Protein AF-A0A931B8J8-F1 (afdb_monomer)

Nearest PDB structures (foldseek):
  2dvn-assembly1_A  TM=5.995E-01  e=2.476E+00  Pyrococcus horikoshii
  3q0g-assembly1_A  TM=4.268E-01  e=6.655E+00  Mycobacterium tuberculosis H37Rv
  4fjw-assembly1_D  TM=3.234E-01  e=5.833E+00  Mycobacterium tuberculosis
  3pzk-assembly1_A  TM=4.359E-01  e=9.253E+00  Mycobacterium tuberculosis
  4eml-assembly1_D  TM=3.316E-01  e=7.109E+00  Synechocystis sp. PCC 6803 substr. Kazusa

Structure (mmCIF, N/CA/C/O backbone):
data_AF-A0A931B8J8-F1
#
_entry.id   AF-A0A931B8J8-F1
#
loop_
_atom_site.group_PDB
_atom_site.id
_atom_site.type_symbol
_atom_site.label_atom_id
_atom_site.label_alt_id
_atom_site.label_comp_id
_atom_site.label_asym_id
_atom_site.label_entity_id
_atom_site.label_seq_id
_atom_site.pdbx_PDB_ins_code
_atom_site.Cartn_x
_atom_site.Cartn_y
_atom_site.Cartn_z
_atom_site.occupancy
_atom_site.B_iso_or_equiv
_atom_site.auth_seq_id
_atom_site.auth_comp_id
_atom_site.auth_asym_id
_atom_site.auth_atom_id
_atom_site.pdbx_PDB_model_num
ATOM 1 N N . MET A 1 1 ? 6.249 -5.940 15.982 1.00 58.81 1 MET A N 1
ATOM 2 C CA . MET A 1 1 ? 5.487 -7.074 15.417 1.00 58.81 1 MET A CA 1
ATOM 3 C C . MET A 1 1 ? 4.669 -6.409 14.350 1.00 58.81 1 MET A C 1
ATOM 5 O O . MET A 1 1 ? 3.908 -5.525 14.726 1.00 58.81 1 MET A O 1
ATOM 9 N N . ALA A 1 2 ? 4.891 -6.746 13.081 1.00 69.19 2 ALA A N 1
ATOM 10 C CA . ALA A 1 2 ? 4.274 -6.000 11.998 1.00 69.19 2 ALA A CA 1
ATOM 11 C C . ALA A 1 2 ? 2.756 -5.939 12.149 1.00 69.19 2 ALA A C 1
ATOM 13 O O . ALA A 1 2 ? 2.095 -6.934 12.451 1.00 69.19 2 ALA A O 1
ATOM 14 N N . HIS A 1 3 ? 2.229 -4.740 11.950 1.00 86.19 3 HIS A N 1
ATOM 15 C CA . HIS A 1 3 ? 0.808 -4.440 12.045 1.00 86.19 3 HIS A CA 1
ATOM 16 C C . HIS A 1 3 ? 0.151 -4.449 10.658 1.00 86.19 3 HIS A C 1
ATOM 18 O O . HIS A 1 3 ? -1.067 -4.584 10.537 1.00 86.19 3 HIS A O 1
ATOM 24 N N . ILE A 1 4 ? 0.969 -4.366 9.604 1.00 91.50 4 ILE A N 1
ATOM 25 C CA . ILE A 1 4 ? 0.555 -4.444 8.207 1.00 91.50 4 ILE A CA 1
ATOM 26 C C . ILE A 1 4 ? 1.326 -5.557 7.497 1.00 91.50 4 ILE A C 1
ATOM 28 O O . ILE A 1 4 ? 2.537 -5.679 7.641 1.00 91.50 4 ILE A O 1
ATOM 32 N N . LEU A 1 5 ? 0.635 -6.351 6.684 1.00 94.12 5 LEU A N 1
ATOM 33 C CA . LEU A 1 5 ? 1.266 -7.294 5.766 1.00 94.12 5 LEU A CA 1
ATOM 34 C C . LEU A 1 5 ? 1.063 -6.844 4.323 1.00 94.12 5 LEU A C 1
ATOM 36 O O . LEU A 1 5 ? -0.070 -6.592 3.916 1.00 94.12 5 LEU A O 1
ATOM 40 N N . ILE A 1 6 ? 2.137 -6.790 3.541 1.00 94.44 6 ILE A N 1
ATOM 41 C CA . ILE A 1 6 ? 2.082 -6.486 2.107 1.00 94.44 6 ILE A CA 1
ATOM 42 C C . ILE A 1 6 ? 2.088 -7.797 1.328 1.00 94.44 6 ILE A C 1
ATOM 44 O O . ILE A 1 6 ? 3.016 -8.591 1.483 1.00 94.44 6 ILE A O 1
ATOM 48 N N . GLU A 1 7 ? 1.082 -8.037 0.485 1.00 93.12 7 GLU A N 1
ATOM 49 C CA . GLU A 1 7 ? 1.107 -9.225 -0.373 1.00 93.12 7 GLU A CA 1
ATOM 50 C C . GLU A 1 7 ? 2.197 -9.129 -1.437 1.00 93.12 7 GLU A C 1
ATOM 52 O O . GLU A 1 7 ? 2.257 -8.183 -2.228 1.00 93.12 7 GLU A O 1
ATOM 57 N N . GLU A 1 8 ? 3.025 -10.164 -1.493 1.00 89.94 8 GLU A N 1
ATOM 58 C CA . GLU A 1 8 ? 3.995 -10.346 -2.554 1.00 89.94 8 GLU A CA 1
ATOM 59 C C . GLU A 1 8 ? 3.297 -10.599 -3.891 1.00 89.94 8 GLU A C 1
ATOM 61 O O . GLU A 1 8 ? 2.422 -11.456 -4.035 1.00 89.94 8 GLU A O 1
ATOM 66 N N . ASN A 1 9 ? 3.758 -9.889 -4.913 1.00 87.19 9 ASN A N 1
ATOM 67 C CA . ASN A 1 9 ? 3.433 -10.176 -6.297 1.00 87.19 9 ASN A CA 1
ATOM 68 C C . ASN A 1 9 ? 4.738 -10.206 -7.084 1.00 87.19 9 ASN A C 1
ATOM 70 O O . ASN A 1 9 ? 5.142 -9.188 -7.630 1.00 87.19 9 ASN A O 1
ATOM 74 N N . PHE A 1 10 ? 5.395 -11.364 -7.160 1.00 81.50 10 PHE A N 1
ATOM 75 C CA . PHE A 1 10 ? 6.723 -11.501 -7.782 1.00 81.50 10 PHE A CA 1
ATOM 76 C C . PHE A 1 10 ? 6.779 -11.094 -9.264 1.00 81.50 10 PHE A C 1
ATOM 78 O O . PHE A 1 10 ? 7.861 -10.902 -9.814 1.00 81.50 10 PHE A O 1
ATOM 85 N N . GLN A 1 11 ? 5.629 -10.953 -9.932 1.00 81.88 11 GLN A N 1
ATOM 86 C CA . GLN A 1 11 ? 5.576 -10.424 -11.295 1.00 81.88 11 GLN A CA 1
ATOM 87 C C . GLN A 1 11 ? 5.712 -8.895 -11.337 1.00 81.88 11 GLN A C 1
ATOM 89 O O . GLN A 1 11 ? 6.134 -8.357 -12.358 1.00 81.88 11 GLN A O 1
ATOM 94 N N . GLN A 1 12 ? 5.334 -8.198 -10.262 1.00 85.50 12 GLN A N 1
ATOM 95 C CA . GLN A 1 12 ? 5.235 -6.735 -10.205 1.00 85.50 12 GLN A CA 1
ATOM 96 C C . GLN A 1 12 ? 6.142 -6.107 -9.140 1.00 85.50 12 GLN A C 1
ATOM 98 O O . GLN A 1 12 ? 6.599 -4.989 -9.332 1.00 85.50 12 GLN A O 1
ATOM 103 N N . ILE A 1 13 ? 6.434 -6.812 -8.049 1.00 88.25 13 ILE A N 1
ATOM 104 C CA . ILE A 1 13 ? 7.184 -6.342 -6.881 1.00 88.25 13 ILE A CA 1
ATOM 105 C C . ILE A 1 13 ? 8.456 -7.184 -6.775 1.00 88.25 13 ILE A C 1
ATOM 107 O O . ILE A 1 13 ? 8.381 -8.408 -6.664 1.00 88.25 13 ILE A O 1
ATOM 111 N N . ASP A 1 14 ? 9.615 -6.537 -6.859 1.00 86.38 14 ASP A N 1
ATOM 112 C CA . ASP A 1 14 ? 10.903 -7.146 -6.522 1.00 86.38 14 ASP A CA 1
ATOM 113 C C . ASP A 1 14 ? 11.360 -6.718 -5.117 1.00 86.38 14 ASP A C 1
ATOM 115 O O . ASP A 1 14 ? 10.620 -6.056 -4.388 1.00 86.38 14 ASP A O 1
ATOM 119 N N . GLY A 1 15 ? 12.574 -7.113 -4.724 1.00 86.62 15 GLY A N 1
ATOM 120 C CA . GLY A 1 15 ? 13.117 -6.779 -3.407 1.00 86.62 15 GLY A CA 1
ATOM 121 C C . GLY A 1 15 ? 13.226 -5.272 -3.159 1.00 86.62 15 GLY A C 1
ATOM 122 O O . GLY A 1 15 ? 12.831 -4.811 -2.094 1.00 86.62 15 GLY A O 1
ATOM 123 N N . GLN A 1 16 ? 13.677 -4.495 -4.148 1.00 88.00 16 GLN A N 1
ATOM 124 C CA . GLN A 1 16 ? 13.842 -3.046 -4.005 1.00 88.00 16 GLN A CA 1
ATOM 125 C C . GLN A 1 16 ? 12.484 -2.330 -3.940 1.00 88.00 16 GLN A C 1
ATOM 127 O O . GLN A 1 16 ? 12.301 -1.395 -3.159 1.00 88.00 16 GLN A O 1
ATOM 132 N N . ASP A 1 17 ? 11.516 -2.781 -4.740 1.00 90.19 17 ASP A N 1
ATOM 133 C CA . ASP A 1 17 ? 10.146 -2.279 -4.693 1.00 90.19 17 ASP A CA 1
ATOM 134 C C . ASP A 1 17 ? 9.505 -2.575 -3.330 1.00 90.19 17 ASP A C 1
ATOM 136 O O . ASP A 1 17 ? 8.870 -1.695 -2.746 1.00 90.19 17 ASP A O 1
ATOM 140 N N . MET A 1 18 ? 9.700 -3.788 -2.800 1.00 93.06 18 MET A N 1
ATOM 141 C CA . MET A 1 18 ? 9.209 -4.170 -1.476 1.00 93.06 18 MET A CA 1
ATOM 142 C C . MET A 1 18 ? 9.852 -3.320 -0.377 1.00 93.06 18 MET A C 1
ATOM 144 O O . MET A 1 18 ? 9.132 -2.750 0.436 1.00 93.06 18 MET A O 1
ATOM 148 N N . GLU A 1 19 ? 11.176 -3.161 -0.372 1.00 93.12 19 GLU A N 1
ATOM 149 C CA . GLU A 1 19 ? 11.878 -2.299 0.589 1.00 93.12 19 GLU A CA 1
ATOM 150 C C . GLU A 1 19 ? 11.337 -0.864 0.563 1.00 93.12 19 GLU A C 1
ATOM 152 O O . GLU A 1 19 ? 10.994 -0.314 1.610 1.00 93.12 19 GLU A O 1
ATOM 157 N N . GLY A 1 20 ? 11.140 -0.290 -0.628 1.00 93.31 20 GLY A N 1
ATOM 158 C CA . GLY A 1 20 ? 10.556 1.043 -0.771 1.00 93.31 20 GLY A CA 1
ATOM 159 C C . GLY A 1 20 ? 9.137 1.148 -0.201 1.00 93.31 20 GLY A C 1
ATOM 160 O O . GLY A 1 20 ? 8.781 2.166 0.398 1.00 93.31 20 GLY A O 1
ATOM 161 N N . LEU A 1 21 ? 8.318 0.102 -0.354 1.00 94.88 21 LEU A N 1
ATOM 162 C CA . LEU A 1 21 ? 6.974 0.043 0.226 1.00 94.88 21 LEU A CA 1
ATOM 163 C C . LEU A 1 21 ? 7.012 -0.042 1.757 1.00 94.88 21 LEU A C 1
ATOM 165 O O . LEU A 1 21 ? 6.248 0.659 2.426 1.00 94.88 21 LEU A O 1
ATOM 169 N N . LEU A 1 22 ? 7.912 -0.855 2.311 1.00 95.19 22 LEU A N 1
ATOM 170 C CA . LEU A 1 22 ? 8.105 -0.985 3.756 1.00 95.19 22 LEU A CA 1
ATOM 171 C C . LEU A 1 22 ? 8.583 0.339 4.368 1.00 95.19 22 LEU A C 1
ATOM 173 O O . LEU A 1 22 ? 8.020 0.807 5.356 1.00 95.19 22 LEU A O 1
ATOM 177 N N . GLU A 1 23 ? 9.549 1.009 3.738 1.00 94.81 23 GLU A N 1
ATOM 178 C CA . GLU A 1 23 ? 10.012 2.336 4.157 1.00 94.81 23 GLU A CA 1
ATOM 179 C C . GLU A 1 23 ? 8.912 3.401 4.063 1.00 94.81 23 GLU A C 1
ATOM 181 O O . GLU A 1 23 ? 8.830 4.304 4.901 1.00 94.81 23 GLU A O 1
ATOM 186 N N . ALA A 1 24 ? 8.055 3.326 3.041 1.00 94.12 24 ALA A N 1
ATOM 187 C CA . ALA A 1 24 ? 6.923 4.231 2.885 1.00 94.12 24 ALA A CA 1
ATOM 188 C C . ALA A 1 24 ? 5.920 4.097 4.037 1.00 94.12 24 ALA A C 1
ATOM 190 O O . ALA A 1 24 ? 5.495 5.112 4.587 1.00 94.12 24 ALA A O 1
ATOM 191 N N . LEU A 1 25 ? 5.582 2.867 4.427 1.00 93.50 25 LEU A N 1
ATOM 192 C CA . LEU A 1 25 ? 4.702 2.603 5.566 1.00 93.50 25 LEU A CA 1
ATOM 193 C C . LEU A 1 25 ? 5.360 3.000 6.891 1.00 93.50 25 LEU A C 1
ATOM 195 O O . LEU A 1 25 ? 4.733 3.680 7.703 1.00 93.50 25 LEU A O 1
ATOM 199 N N . ASN A 1 26 ? 6.648 2.704 7.068 1.00 93.56 26 ASN A N 1
ATOM 200 C CA . ASN A 1 26 ? 7.383 3.083 8.273 1.00 93.56 26 ASN A CA 1
ATOM 201 C C . ASN A 1 26 ? 7.421 4.612 8.476 1.00 93.56 26 ASN A C 1
ATOM 203 O O . ASN A 1 26 ? 7.270 5.100 9.594 1.00 93.56 26 ASN A O 1
ATOM 207 N N . ARG A 1 27 ? 7.525 5.402 7.395 1.00 93.06 27 ARG A N 1
ATOM 208 C CA . ARG A 1 27 ? 7.421 6.876 7.460 1.00 93.06 27 ARG A CA 1
ATOM 209 C C . ARG A 1 27 ? 6.050 7.382 7.918 1.00 93.06 27 ARG A C 1
ATOM 211 O O . ARG A 1 27 ? 5.966 8.502 8.414 1.00 93.06 27 ARG A O 1
ATOM 218 N N . LEU A 1 28 ? 5.001 6.574 7.775 1.00 90.38 28 LEU A N 1
ATOM 219 C CA . LEU A 1 28 ? 3.661 6.845 8.308 1.00 90.38 28 LEU A CA 1
ATOM 220 C C . LEU A 1 28 ? 3.481 6.316 9.743 1.00 90.38 28 LEU A C 1
ATOM 222 O O . LEU A 1 28 ? 2.384 6.398 10.288 1.00 90.38 28 LEU A O 1
ATOM 226 N N . GLY A 1 29 ? 4.541 5.780 10.359 1.00 90.75 29 GLY A N 1
ATOM 227 C CA . GLY A 1 29 ? 4.495 5.153 11.680 1.00 90.75 29 GLY A CA 1
ATOM 228 C C . GLY A 1 29 ? 3.899 3.743 11.672 1.00 90.75 29 GLY A C 1
ATOM 229 O O . GLY A 1 29 ? 3.451 3.273 12.715 1.00 90.75 29 GLY A O 1
ATOM 230 N N . LEU A 1 30 ? 3.863 3.082 10.510 1.00 91.62 30 LEU A N 1
ATOM 231 C CA . LEU A 1 30 ? 3.261 1.765 10.326 1.00 91.62 30 LEU A CA 1
ATOM 232 C C . LEU A 1 30 ? 4.351 0.703 10.136 1.00 91.62 30 LEU A C 1
ATOM 234 O O . LEU A 1 30 ? 5.112 0.760 9.173 1.00 91.62 30 LEU A O 1
ATOM 238 N N . ASP A 1 31 ? 4.401 -0.274 11.042 1.00 92.19 31 ASP A N 1
ATOM 239 C CA . ASP A 1 31 ? 5.294 -1.434 10.936 1.00 92.19 31 ASP A CA 1
ATOM 240 C C . ASP A 1 31 ? 4.699 -2.449 9.954 1.00 92.19 31 ASP A C 1
ATOM 242 O O . ASP A 1 31 ? 3.552 -2.886 10.128 1.00 92.19 31 ASP A O 1
ATOM 246 N N . ALA A 1 32 ? 5.463 -2.810 8.927 1.00 94.06 32 ALA A N 1
ATOM 247 C CA . ALA A 1 32 ? 5.000 -3.658 7.841 1.00 94.06 32 ALA A CA 1
ATOM 248 C C . ALA A 1 32 ? 5.986 -4.785 7.530 1.00 94.06 32 ALA A C 1
ATOM 250 O O . ALA A 1 32 ? 7.195 -4.618 7.664 1.00 94.06 32 ALA A O 1
ATOM 251 N N . GLU A 1 33 ? 5.463 -5.915 7.061 1.00 94.56 33 GLU A N 1
ATOM 252 C CA . GLU A 1 33 ? 6.249 -7.067 6.614 1.00 94.56 33 GLU A CA 1
ATOM 253 C C . GLU A 1 33 ? 5.676 -7.641 5.306 1.00 94.56 33 GLU A C 1
ATOM 255 O O . GLU A 1 33 ? 4.468 -7.543 5.055 1.00 94.56 33 GLU A O 1
ATOM 260 N N . PRO A 1 34 ? 6.505 -8.262 4.451 1.00 93.88 34 PRO A N 1
ATOM 261 C CA . PRO A 1 34 ? 6.010 -8.999 3.298 1.00 93.88 34 PRO A CA 1
ATOM 262 C C . PRO A 1 34 ? 5.246 -10.252 3.744 1.00 93.88 34 PRO A C 1
ATOM 264 O O . PRO A 1 34 ? 5.557 -10.893 4.750 1.00 93.88 34 PRO A O 1
ATOM 267 N N . THR A 1 35 ? 4.250 -10.651 2.964 1.00 92.44 35 THR A N 1
ATOM 268 C CA . THR A 1 35 ? 3.572 -11.933 3.131 1.00 92.44 35 THR A CA 1
ATOM 269 C C . THR A 1 35 ? 3.307 -12.568 1.777 1.00 92.44 35 THR A C 1
ATOM 271 O O . THR A 1 35 ? 3.045 -11.872 0.798 1.00 92.44 35 THR A O 1
ATOM 274 N N . GLY A 1 36 ? 3.336 -13.901 1.726 1.00 87.62 36 GLY A N 1
ATOM 275 C CA . GLY A 1 36 ? 2.981 -14.620 0.507 1.00 87.62 36 GLY A CA 1
ATOM 276 C C . GLY A 1 36 ? 1.545 -14.314 0.049 1.00 87.62 36 GLY A C 1
ATOM 277 O O . GLY A 1 36 ? 0.750 -13.773 0.823 1.00 87.62 36 GLY A O 1
ATOM 278 N N . PRO A 1 37 ? 1.174 -14.695 -1.184 1.00 83.88 37 PRO A N 1
ATOM 279 C CA . PRO A 1 37 ? -0.134 -14.378 -1.746 1.00 83.88 37 PRO A CA 1
ATOM 280 C C . PRO A 1 37 ? -1.263 -14.953 -0.883 1.00 83.88 3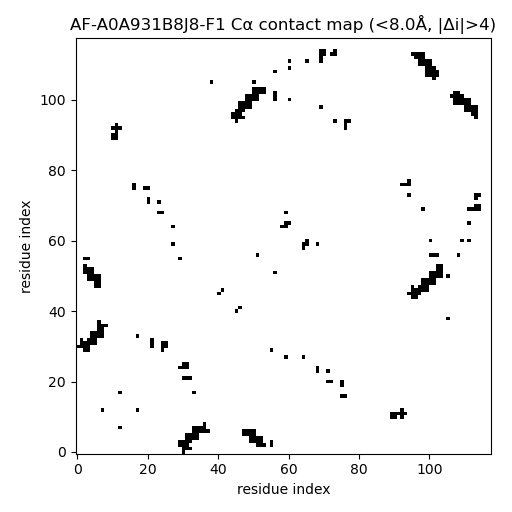7 PRO A C 1
ATOM 282 O O . PRO A 1 37 ? -1.284 -16.147 -0.568 1.00 83.88 37 PRO A O 1
ATOM 285 N N . ARG A 1 38 ? -2.222 -14.108 -0.505 1.00 82.12 38 ARG A N 1
ATOM 286 C CA . ARG A 1 38 ? -3.394 -14.475 0.313 1.00 82.12 38 ARG A CA 1
ATOM 287 C C . ARG A 1 38 ? -4.705 -14.193 -0.402 1.00 82.12 38 ARG A C 1
ATOM 289 O O . ARG A 1 38 ? -5.727 -14.790 -0.040 1.00 82.12 38 ARG A O 1
ATOM 296 N N . THR A 1 39 ? -4.683 -13.316 -1.398 1.00 78.06 39 THR A N 1
ATOM 297 C CA . THR A 1 39 ? -5.819 -13.016 -2.263 1.00 78.06 39 THR A CA 1
ATOM 298 C C . THR A 1 39 ? -5.702 -13.741 -3.600 1.00 78.06 39 THR A C 1
ATOM 300 O O . THR A 1 39 ? -4.629 -14.129 -4.060 1.00 78.06 39 THR A O 1
ATOM 303 N N . SER A 1 40 ? -6.856 -14.001 -4.216 1.00 70.69 40 SER A N 1
ATOM 304 C CA . SER A 1 40 ? -6.894 -14.562 -5.567 1.00 70.69 40 SER A CA 1
ATOM 305 C C . SER A 1 40 ? -6.456 -13.505 -6.577 1.00 70.69 40 SER A C 1
ATOM 307 O O . SER A 1 40 ? -6.844 -12.345 -6.456 1.00 70.69 40 SER A O 1
ATOM 309 N N . LEU A 1 41 ? -5.712 -13.922 -7.604 1.00 64.88 41 LEU A N 1
ATOM 310 C CA . LEU A 1 41 ? -5.304 -13.054 -8.710 1.00 64.88 41 LEU A CA 1
ATOM 311 C C . LEU A 1 41 ? -6.510 -12.307 -9.304 1.00 64.88 41 LEU A C 1
ATOM 313 O O . LEU A 1 41 ? -7.512 -12.913 -9.699 1.00 64.88 41 LEU A O 1
ATOM 317 N N . HIS A 1 42 ? -6.397 -10.983 -9.388 1.00 66.38 42 HIS A N 1
ATOM 318 C CA . HIS A 1 42 ? -7.398 -10.140 -10.030 1.00 66.38 42 HIS A CA 1
ATOM 319 C C . HIS A 1 42 ? -7.403 -10.384 -11.549 1.00 66.38 42 HIS A C 1
ATOM 321 O O . HIS A 1 42 ? -6.357 -10.502 -12.181 1.00 66.38 42 HIS A O 1
ATOM 327 N N . ARG A 1 43 ? -8.598 -10.481 -12.154 1.00 61.47 43 ARG A N 1
ATOM 328 C CA . ARG A 1 43 ? -8.758 -10.775 -13.594 1.00 61.47 43 ARG A CA 1
ATOM 329 C C . ARG A 1 43 ? -8.411 -9.598 -14.516 1.00 61.47 43 ARG A C 1
ATOM 331 O O . ARG A 1 43 ? -8.191 -9.818 -15.703 1.00 61.47 43 ARG A O 1
ATOM 338 N N . HIS A 1 44 ? -8.380 -8.374 -13.991 1.00 67.56 44 HIS A N 1
ATOM 339 C CA . HIS A 1 44 ? -8.100 -7.152 -14.744 1.00 67.56 44 HIS A CA 1
ATOM 340 C C . HIS A 1 44 ? -7.174 -6.254 -13.930 1.00 67.56 44 HIS A C 1
ATOM 342 O O . HIS A 1 44 ? -7.562 -5.822 -12.844 1.00 67.56 44 HIS A O 1
ATOM 348 N N . GLY A 1 45 ? -5.974 -6.029 -14.471 1.00 77.25 45 GLY A N 1
ATOM 349 C CA . GLY A 1 45 ? -4.902 -5.286 -13.816 1.00 77.25 45 GLY A CA 1
ATOM 350 C C . GLY A 1 45 ? -4.446 -5.910 -12.497 1.00 77.25 45 GLY A C 1
ATOM 351 O O . GLY A 1 45 ? -4.901 -6.988 -12.103 1.00 77.25 45 GLY A O 1
ATOM 352 N N . TRP A 1 46 ? -3.486 -5.269 -11.839 1.00 87.75 46 TRP A N 1
ATOM 353 C CA . TRP A 1 46 ? -2.958 -5.753 -10.567 1.00 87.75 46 TRP A CA 1
ATOM 354 C C . TRP A 1 46 ? -3.170 -4.716 -9.470 1.00 87.75 46 TRP A C 1
ATOM 356 O O . TRP A 1 46 ? -3.234 -3.511 -9.712 1.00 87.75 46 TRP A O 1
ATOM 366 N N . VAL A 1 47 ? -3.320 -5.220 -8.251 1.00 91.50 47 VAL A N 1
ATOM 367 C CA . VAL A 1 47 ? -3.665 -4.440 -7.066 1.00 91.50 47 VAL A CA 1
ATOM 368 C C . VAL A 1 47 ? -2.584 -4.677 -6.029 1.00 91.50 47 VAL A C 1
ATOM 370 O O . VAL A 1 47 ? -2.164 -5.818 -5.829 1.00 91.50 47 VAL A O 1
ATOM 373 N N . LEU A 1 48 ? -2.140 -3.607 -5.376 1.00 93.62 48 LEU A N 1
ATOM 374 C CA . LEU A 1 48 ? -1.303 -3.725 -4.189 1.00 93.62 4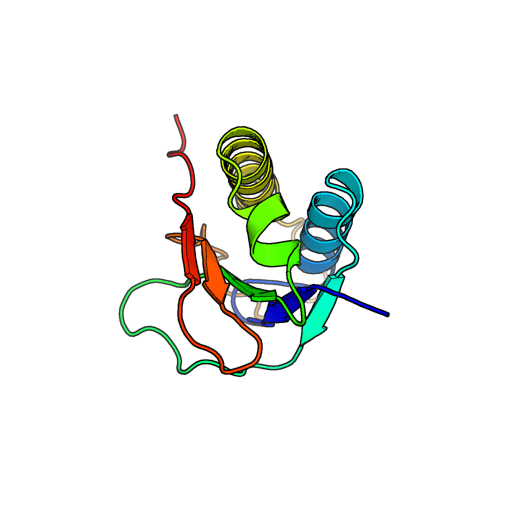8 LEU A CA 1
ATOM 375 C C . LEU A 1 48 ? -2.213 -4.011 -2.993 1.00 93.62 48 LEU A C 1
ATOM 377 O O . LEU A 1 48 ? -3.128 -3.234 -2.731 1.00 93.62 48 LEU A O 1
ATOM 381 N N . VAL A 1 49 ? -1.984 -5.111 -2.281 1.00 94.69 49 VAL A N 1
ATOM 382 C CA . VAL A 1 49 ? -2.847 -5.520 -1.165 1.00 94.69 49 VAL A CA 1
ATOM 383 C C . VAL A 1 49 ? -2.105 -5.372 0.154 1.00 94.69 49 VAL A C 1
ATOM 385 O O . VAL A 1 49 ? -1.006 -5.904 0.318 1.00 94.69 49 VAL A O 1
ATOM 388 N N . LEU A 1 50 ? -2.735 -4.667 1.092 1.00 94.94 50 LEU A N 1
ATOM 389 C CA . LEU A 1 50 ? -2.281 -4.494 2.465 1.00 94.94 50 LEU A CA 1
ATOM 390 C C . LEU A 1 50 ? -3.267 -5.178 3.412 1.00 94.94 50 LEU A C 1
ATOM 392 O O . LEU A 1 50 ? -4.462 -4.907 3.341 1.00 94.94 50 LEU A O 1
ATOM 396 N N . HIS A 1 51 ? -2.779 -6.023 4.316 1.00 93.81 51 HIS A N 1
ATOM 397 C CA . HIS A 1 51 ? -3.581 -6.617 5.390 1.00 93.81 51 HIS A CA 1
ATOM 398 C C . HIS A 1 51 ? -3.233 -5.957 6.714 1.00 93.81 51 HIS A C 1
ATOM 400 O O . HIS A 1 51 ? -2.117 -6.114 7.202 1.00 93.81 51 HIS A O 1
ATOM 406 N N . CYS A 1 52 ? -4.182 -5.250 7.310 1.00 92.25 52 CYS A N 1
ATOM 407 C CA . CYS A 1 52 ? -4.057 -4.687 8.646 1.00 92.25 52 CYS A CA 1
ATOM 408 C C . CYS A 1 52 ? -4.452 -5.746 9.681 1.00 92.25 52 CYS A C 1
ATOM 410 O O . CYS A 1 52 ? -5.574 -6.255 9.674 1.00 92.25 52 CYS A O 1
ATOM 412 N N . LEU A 1 53 ? -3.520 -6.094 10.568 1.00 86.69 53 LEU A N 1
ATOM 413 C 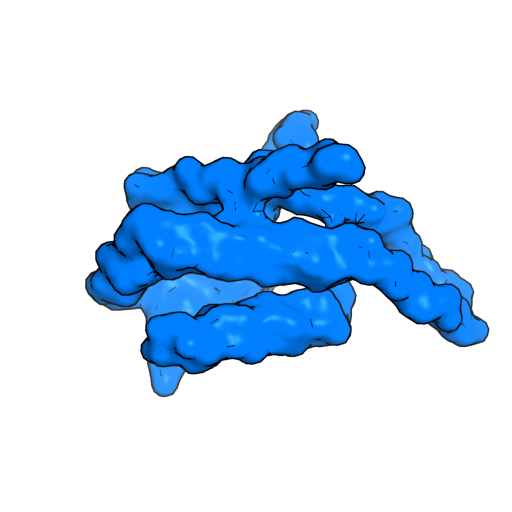CA . LEU A 1 53 ? -3.729 -7.112 11.603 1.00 86.69 53 LEU A CA 1
ATOM 414 C C . LEU A 1 53 ? -4.451 -6.560 12.843 1.00 86.69 53 LEU A C 1
ATOM 416 O O . LEU A 1 53 ? -4.926 -7.330 13.681 1.00 86.69 53 LEU A O 1
ATOM 420 N N . ASP A 1 54 ? -4.551 -5.238 12.944 1.00 84.06 54 ASP A N 1
ATOM 421 C CA . ASP A 1 54 ? -5.157 -4.474 14.029 1.00 84.06 54 ASP A CA 1
ATOM 422 C C . ASP A 1 54 ? -5.803 -3.167 13.506 1.00 84.06 54 ASP A C 1
ATOM 424 O O . ASP A 1 54 ? -6.068 -3.017 12.312 1.00 84.06 54 ASP A O 1
ATOM 428 N N . ASP A 1 55 ? -6.085 -2.207 14.396 1.00 80.69 55 ASP A N 1
ATOM 429 C CA . ASP A 1 55 ? -6.809 -0.962 14.070 1.00 80.69 55 ASP A CA 1
ATOM 430 C C . ASP A 1 55 ? -5.972 0.054 13.249 1.00 80.69 55 ASP A C 1
ATOM 432 O O . ASP A 1 55 ? -6.401 1.189 13.027 1.00 80.69 5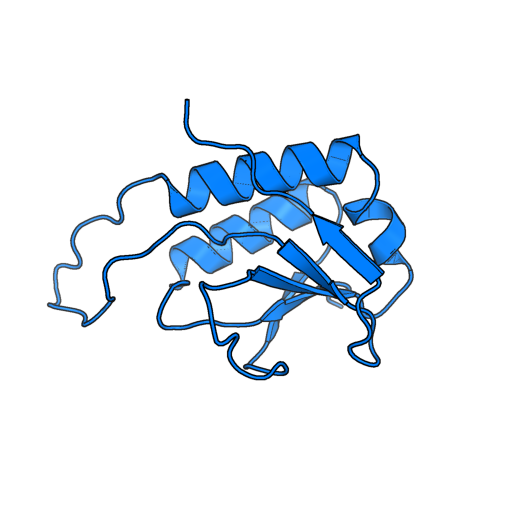5 ASP A O 1
ATOM 436 N N . GLN A 1 56 ? -4.791 -0.335 12.741 1.00 80.94 56 GLN A N 1
ATOM 437 C CA . GLN A 1 56 ? -3.952 0.509 11.871 1.00 80.94 56 GLN A CA 1
ATOM 438 C C . GLN A 1 56 ? -4.584 0.815 10.510 1.00 80.94 56 GLN A C 1
ATOM 440 O O . GLN A 1 56 ? -4.145 1.736 9.813 1.00 80.94 56 GLN A O 1
ATOM 445 N N . ALA A 1 57 ? -5.651 0.100 10.141 1.00 84.38 57 ALA A N 1
ATOM 446 C CA . ALA A 1 57 ? -6.436 0.419 8.958 1.00 84.38 57 ALA A CA 1
ATOM 447 C C . ALA A 1 57 ? -6.927 1.873 8.976 1.00 84.38 57 ALA A C 1
ATOM 449 O O . ALA A 1 57 ? -6.930 2.522 7.933 1.00 84.38 57 ALA A O 1
ATOM 450 N N . ARG A 1 58 ? -7.273 2.427 10.147 1.00 86.81 58 ARG A N 1
ATOM 451 C CA . ARG A 1 58 ? -7.676 3.838 10.270 1.00 86.81 58 ARG A CA 1
ATOM 452 C C . ARG A 1 58 ? -6.547 4.772 9.855 1.00 86.81 58 ARG A C 1
ATOM 454 O O . ARG A 1 58 ? -6.744 5.622 8.999 1.00 86.81 58 ARG A O 1
ATOM 461 N N . THR A 1 59 ? -5.345 4.554 10.382 1.00 89.19 59 THR A N 1
ATOM 462 C CA . THR A 1 59 ? -4.170 5.386 10.101 1.00 89.19 59 THR A CA 1
ATOM 463 C C . THR A 1 59 ? -3.857 5.457 8.610 1.00 89.19 59 THR A C 1
ATOM 465 O O . THR A 1 59 ? -3.624 6.544 8.090 1.00 89.19 59 THR A O 1
ATOM 468 N N . ILE A 1 60 ? -3.859 4.326 7.898 1.00 88.62 60 ILE A N 1
ATOM 469 C CA . ILE A 1 60 ? -3.525 4.315 6.466 1.00 88.62 60 ILE A CA 1
ATOM 470 C C . ILE A 1 60 ? -4.666 4.817 5.573 1.00 88.62 60 ILE A C 1
ATOM 472 O O . ILE A 1 60 ? -4.413 5.338 4.488 1.00 88.62 60 ILE A O 1
ATOM 476 N N . THR A 1 61 ? -5.916 4.678 6.022 1.00 90.75 61 THR A N 1
ATOM 477 C CA . THR A 1 61 ? -7.097 5.139 5.276 1.00 90.75 61 THR A CA 1
ATOM 478 C C . THR A 1 61 ? -7.413 6.617 5.493 1.00 90.75 61 THR A C 1
ATOM 480 O O . THR A 1 61 ? -8.169 7.183 4.702 1.00 90.75 61 THR A O 1
ATOM 483 N N . GLU A 1 62 ? -6.799 7.268 6.489 1.00 92.94 62 GLU A N 1
ATOM 484 C CA . GLU A 1 62 ? -6.876 8.720 6.662 1.00 92.94 62 GLU A CA 1
ATOM 485 C C . GLU A 1 62 ? -6.497 9.442 5.354 1.00 92.94 62 GLU A C 1
ATOM 487 O O . GLU A 1 62 ? -5.438 9.152 4.785 1.00 92.94 62 GLU A O 1
ATOM 492 N N . PRO A 1 63 ? -7.297 10.412 4.867 1.00 91.62 63 PRO A N 1
ATOM 493 C CA . PRO A 1 63 ? -7.141 10.971 3.521 1.00 91.62 63 PRO A CA 1
ATOM 494 C C . PRO A 1 63 ? -5.733 11.487 3.193 1.00 91.62 63 PRO A C 1
ATOM 496 O O . PRO A 1 63 ? -5.244 11.293 2.080 1.00 91.62 63 PRO A O 1
ATOM 499 N N . ALA A 1 64 ? -5.065 12.123 4.160 1.00 91.00 64 ALA A N 1
ATOM 500 C CA . ALA A 1 64 ? -3.706 12.634 3.986 1.00 91.00 64 ALA A CA 1
ATOM 501 C C . ALA A 1 64 ? -2.673 11.503 3.836 1.00 91.00 64 ALA A C 1
ATOM 503 O O . ALA A 1 64 ? -1.809 11.569 2.960 1.00 91.00 64 ALA A O 1
ATOM 504 N N . ASN A 1 65 ? -2.795 10.448 4.646 1.00 92.69 65 ASN A N 1
ATOM 505 C CA . ASN A 1 65 ? -1.899 9.294 4.617 1.00 92.69 65 ASN A CA 1
ATOM 506 C C . ASN A 1 65 ? -2.148 8.438 3.375 1.00 92.69 65 ASN A C 1
ATOM 508 O O . ASN A 1 65 ? -1.194 8.066 2.697 1.00 92.69 65 ASN A O 1
ATOM 512 N N . ALA A 1 66 ? -3.413 8.212 3.015 1.00 92.19 66 ALA A N 1
ATOM 513 C CA . ALA A 1 66 ? -3.796 7.517 1.793 1.00 92.19 66 ALA A CA 1
ATOM 514 C C . ALA A 1 66 ? -3.231 8.216 0.545 1.00 92.19 66 ALA A C 1
ATOM 516 O O . ALA A 1 66 ? -2.656 7.565 -0.329 1.00 92.19 66 ALA A O 1
ATOM 517 N N . ALA A 1 67 ? -3.328 9.549 0.480 1.00 91.38 67 ALA A N 1
ATOM 518 C CA . ALA A 1 67 ? -2.755 10.332 -0.612 1.00 91.38 67 ALA A CA 1
ATOM 519 C C . ALA A 1 67 ? -1.217 10.261 -0.634 1.00 91.38 67 ALA A C 1
ATOM 521 O O . ALA A 1 67 ? -0.626 10.036 -1.693 1.00 91.38 67 ALA A O 1
ATOM 522 N N . ALA A 1 68 ? -0.562 10.416 0.521 1.00 92.44 68 ALA A N 1
ATOM 523 C CA . ALA A 1 68 ? 0.895 10.344 0.636 1.00 92.44 68 ALA A CA 1
ATOM 524 C C . ALA A 1 68 ? 1.440 8.956 0.256 1.00 92.44 68 ALA A C 1
ATOM 526 O O . ALA A 1 68 ? 2.424 8.843 -0.484 1.00 92.44 68 ALA A O 1
ATOM 527 N N . PHE A 1 69 ? 0.771 7.897 0.711 1.00 94.12 69 PHE A N 1
ATOM 528 C CA . PHE A 1 69 ? 1.129 6.526 0.384 1.00 94.12 69 PHE A CA 1
ATOM 529 C C . PHE A 1 69 ? 0.896 6.233 -1.101 1.00 94.12 69 PHE A C 1
ATOM 531 O O . PHE A 1 69 ? 1.809 5.758 -1.771 1.00 94.12 69 PHE A O 1
ATOM 538 N N . GLY A 1 70 ? -0.256 6.619 -1.662 1.00 93.56 70 GLY A N 1
ATOM 539 C CA . GLY A 1 70 ? -0.546 6.469 -3.092 1.00 93.56 70 GLY A CA 1
ATOM 540 C C . GLY A 1 70 ? 0.465 7.184 -3.999 1.00 93.56 70 GLY A C 1
ATOM 541 O O . GLY A 1 70 ? 0.883 6.635 -5.021 1.00 93.56 70 GLY A O 1
ATOM 542 N N . LEU A 1 71 ? 0.930 8.377 -3.610 1.00 92.50 71 LEU A N 1
ATOM 543 C CA . LEU A 1 71 ? 2.015 9.079 -4.307 1.00 92.50 71 LEU A CA 1
ATOM 544 C C . LEU A 1 71 ? 3.346 8.328 -4.219 1.00 92.50 71 LEU A C 1
ATOM 546 O O . LEU A 1 71 ? 4.071 8.256 -5.211 1.00 92.50 71 LEU A O 1
ATOM 550 N N . THR A 1 72 ? 3.659 7.749 -3.062 1.00 93.06 72 THR A N 1
ATOM 551 C CA . THR A 1 72 ? 4.897 6.986 -2.871 1.00 93.06 72 THR A CA 1
ATOM 552 C C . THR A 1 72 ? 4.881 5.693 -3.682 1.00 93.06 72 THR A C 1
ATOM 554 O O . THR A 1 72 ? 5.846 5.409 -4.388 1.00 93.06 72 THR A O 1
ATOM 557 N N . VAL A 1 73 ? 3.759 4.963 -3.689 1.00 93.31 73 VAL A N 1
ATOM 558 C CA . VAL A 1 73 ? 3.553 3.806 -4.573 1.00 93.31 73 VAL A CA 1
ATOM 559 C C . VAL A 1 73 ? 3.767 4.227 -6.027 1.00 93.31 73 VAL A C 1
ATOM 561 O O . VAL A 1 73 ? 4.557 3.619 -6.745 1.00 93.31 73 VAL A O 1
ATOM 564 N N . ARG A 1 74 ? 3.177 5.342 -6.467 1.00 91.19 74 ARG A N 1
ATOM 565 C CA . ARG A 1 74 ? 3.436 5.865 -7.815 1.00 91.19 74 ARG A CA 1
ATOM 566 C C . ARG A 1 74 ? 4.921 6.121 -8.086 1.00 91.19 74 ARG A C 1
ATOM 568 O O . ARG A 1 74 ? 5.383 5.814 -9.182 1.00 91.19 74 ARG A O 1
ATOM 575 N N . GLN A 1 75 ? 5.659 6.698 -7.145 1.00 90.69 75 GLN A N 1
ATOM 576 C CA . GLN A 1 75 ? 7.086 6.984 -7.319 1.00 90.69 75 GLN A CA 1
ATOM 577 C C . GLN A 1 75 ? 7.925 5.705 -7.424 1.00 90.69 75 GLN A C 1
ATOM 579 O O . GLN A 1 75 ? 8.752 5.602 -8.331 1.00 90.69 75 GLN A O 1
ATOM 584 N N . ILE A 1 76 ? 7.671 4.721 -6.557 1.00 90.62 76 ILE A N 1
ATOM 585 C CA . ILE A 1 76 ? 8.353 3.417 -6.567 1.00 90.62 76 ILE A CA 1
ATOM 586 C C . ILE A 1 76 ? 8.134 2.734 -7.920 1.00 90.62 76 ILE A C 1
ATOM 588 O O . ILE A 1 76 ? 9.082 2.455 -8.656 1.00 90.62 76 ILE A O 1
ATOM 592 N N . PHE A 1 77 ? 6.870 2.569 -8.316 1.00 88.19 77 PHE A N 1
ATOM 593 C CA . PHE A 1 77 ? 6.515 1.838 -9.532 1.00 88.19 77 PHE A CA 1
ATOM 594 C C . PHE A 1 77 ? 6.728 2.645 -10.824 1.00 88.19 77 PHE A C 1
ATOM 596 O O . PHE A 1 77 ? 6.845 2.056 -11.902 1.00 88.19 77 PHE A O 1
ATOM 603 N N . GLY A 1 78 ? 6.840 3.972 -10.734 1.00 83.88 78 GLY A N 1
ATOM 604 C CA . GLY A 1 78 ? 7.159 4.869 -11.847 1.00 83.88 78 GLY A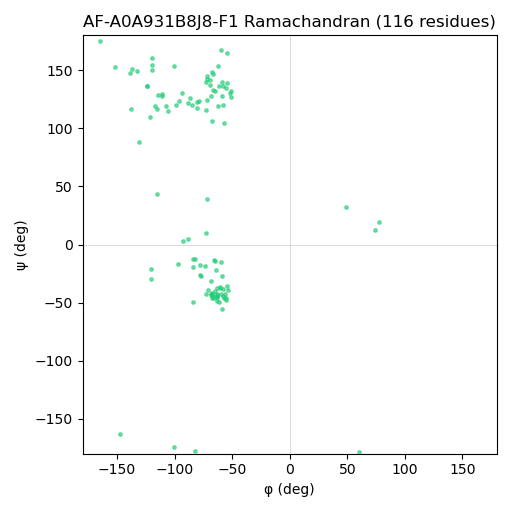 CA 1
ATOM 605 C C . GLY A 1 78 ? 8.655 5.014 -12.144 1.00 83.88 78 GLY A C 1
ATOM 606 O O . GLY A 1 78 ? 9.007 5.408 -13.253 1.00 83.88 78 GLY A O 1
ATOM 607 N N . THR A 1 79 ? 9.535 4.682 -11.196 1.00 79.62 79 THR A N 1
ATOM 608 C CA . THR A 1 79 ? 10.993 4.783 -11.381 1.00 79.62 79 THR A CA 1
ATOM 609 C C . THR A 1 79 ? 11.511 3.576 -12.155 1.00 79.62 79 THR A C 1
ATOM 611 O O . THR A 1 79 ? 11.394 2.473 -11.635 1.00 79.62 79 THR A O 1
ATOM 614 N N . PRO A 1 80 ? 12.091 3.715 -13.360 1.00 71.38 80 PRO A N 1
ATOM 615 C CA . PRO A 1 80 ? 12.573 2.570 -14.130 1.00 71.38 80 PRO A CA 1
ATOM 616 C C . PRO A 1 80 ? 13.480 1.675 -13.283 1.00 71.38 80 PRO A C 1
ATOM 618 O O . PRO A 1 80 ? 14.396 2.179 -12.630 1.00 71.38 80 PRO A O 1
ATOM 621 N N . ARG A 1 81 ? 13.241 0.358 -13.297 1.00 69.31 81 ARG A N 1
ATOM 622 C CA . ARG A 1 81 ? 14.185 -0.564 -12.665 1.00 69.31 81 ARG A CA 1
ATOM 623 C C . ARG A 1 81 ? 15.533 -0.441 -13.378 1.00 69.31 81 ARG A C 1
ATOM 625 O O . ARG A 1 81 ? 15.545 -0.385 -14.614 1.00 69.31 81 ARG A O 1
ATOM 632 N N . PRO A 1 82 ? 16.657 -0.399 -12.644 1.00 63.97 82 PRO A N 1
ATOM 633 C CA . PRO A 1 82 ? 17.951 -0.598 -13.273 1.00 63.97 82 PRO A CA 1
ATOM 634 C C . PRO A 1 82 ? 17.915 -1.932 -14.028 1.00 63.97 82 PRO A C 1
ATOM 636 O O . PRO A 1 82 ? 17.317 -2.900 -13.559 1.00 63.97 82 PRO A O 1
ATOM 639 N N . ALA A 1 83 ? 18.489 -1.963 -15.231 1.00 61.66 83 ALA A N 1
ATOM 640 C CA . ALA A 1 83 ? 18.542 -3.187 -16.018 1.00 61.66 83 ALA A CA 1
ATOM 641 C C . ALA A 1 83 ? 19.257 -4.264 -15.196 1.00 61.66 83 ALA A C 1
ATOM 643 O O . ALA A 1 83 ? 20.403 -4.066 -14.791 1.00 61.66 83 ALA A O 1
ATOM 644 N N . ASP A 1 84 ? 18.566 -5.371 -14.929 1.00 56.59 84 ASP A N 1
ATOM 645 C CA . ASP A 1 84 ? 19.139 -6.490 -14.196 1.00 56.59 84 ASP A CA 1
ATOM 646 C C . ASP A 1 84 ? 20.330 -7.044 -15.006 1.00 56.59 84 ASP A C 1
ATOM 648 O O . ASP A 1 84 ? 20.142 -7.460 -16.157 1.00 56.59 84 ASP A O 1
ATOM 652 N N . PRO A 1 85 ? 21.565 -7.031 -14.469 1.00 53.81 85 PRO A N 1
ATOM 653 C CA . PRO A 1 85 ? 22.728 -7.549 -15.182 1.00 53.81 85 PRO A CA 1
ATOM 654 C C . PRO A 1 85 ? 22.642 -9.064 -15.429 1.00 53.81 85 PRO A C 1
ATOM 656 O O . PRO A 1 85 ? 23.395 -9.583 -16.252 1.00 53.81 85 PRO A O 1
ATOM 659 N N . VAL A 1 86 ? 21.726 -9.774 -14.757 1.00 56.44 86 VAL A N 1
ATOM 660 C CA . VAL A 1 86 ? 21.589 -11.235 -14.810 1.00 56.44 86 VAL A CA 1
ATOM 661 C C . VAL A 1 86 ? 20.253 -11.644 -15.434 1.00 56.44 86 VAL A C 1
ATOM 663 O O . VAL A 1 86 ? 19.592 -12.545 -14.944 1.00 56.44 86 VAL A O 1
ATOM 666 N N . GLY A 1 87 ? 19.828 -10.997 -16.527 1.00 47.34 87 GLY A N 1
ATOM 667 C CA . GLY A 1 87 ? 18.781 -11.529 -17.418 1.00 47.34 87 GLY A CA 1
ATOM 668 C C . GLY A 1 87 ? 17.507 -12.026 -16.717 1.00 47.34 87 GLY A C 1
ATOM 669 O O . GLY A 1 87 ? 16.900 -13.000 -17.167 1.00 47.34 87 GLY A O 1
ATOM 670 N N . GLY A 1 88 ? 17.135 -11.406 -15.594 1.00 50.22 88 GLY A N 1
ATOM 671 C CA . GLY A 1 88 ? 15.991 -11.810 -14.797 1.00 50.22 88 GLY A CA 1
ATOM 672 C C . GLY A 1 88 ? 14.705 -11.605 -15.587 1.00 50.22 88 GLY A C 1
ATOM 673 O O . GLY A 1 88 ? 14.473 -10.543 -16.164 1.00 50.22 88 GLY A O 1
ATOM 674 N N . THR A 1 89 ? 13.836 -12.614 -15.596 1.00 48.09 89 THR A N 1
ATOM 675 C CA . THR A 1 89 ? 12.489 -12.583 -16.192 1.00 48.09 89 THR A CA 1
ATOM 676 C C . THR A 1 89 ? 11.513 -11.721 -15.385 1.00 48.09 89 THR A C 1
ATOM 678 O O . THR A 1 89 ? 10.351 -12.087 -15.204 1.00 48.09 89 THR A O 1
ATOM 681 N N . ALA A 1 90 ? 11.958 -10.581 -14.861 1.00 54.09 90 ALA A N 1
ATOM 682 C CA . ALA A 1 90 ? 11.045 -9.576 -14.355 1.00 54.09 90 ALA A CA 1
ATOM 683 C C . ALA A 1 90 ? 10.282 -9.021 -15.563 1.00 54.09 90 ALA A C 1
ATOM 685 O O . ALA A 1 90 ? 10.842 -8.325 -16.411 1.00 54.09 90 ALA A O 1
ATOM 686 N N . GLY A 1 91 ? 9.007 -9.399 -15.687 1.00 57.75 91 GLY A N 1
ATOM 687 C CA . GLY A 1 91 ? 8.120 -8.848 -16.705 1.00 57.75 91 GLY A CA 1
ATOM 688 C C . GLY A 1 91 ? 8.082 -7.320 -16.630 1.00 57.75 91 GLY A C 1
ATOM 689 O O . GLY A 1 91 ? 8.502 -6.712 -15.645 1.00 57.75 91 GLY A O 1
ATOM 690 N N . ARG A 1 92 ? 7.572 -6.671 -17.683 1.00 67.38 92 ARG A N 1
ATOM 691 C CA . ARG A 1 92 ? 7.396 -5.215 -17.692 1.00 67.38 92 ARG A CA 1
ATOM 692 C C . ARG A 1 92 ? 6.520 -4.812 -16.500 1.00 67.38 92 ARG A C 1
ATOM 694 O O . ARG A 1 92 ? 5.309 -5.017 -16.538 1.00 67.38 92 ARG A O 1
ATOM 701 N N . ARG A 1 93 ? 7.148 -4.254 -15.461 1.00 77.38 93 ARG A N 1
ATOM 702 C CA . ARG A 1 93 ? 6.468 -3.751 -14.268 1.00 77.38 93 ARG A CA 1
ATOM 703 C C . ARG A 1 93 ? 5.460 -2.685 -14.675 1.00 77.38 93 ARG A C 1
ATOM 705 O O . ARG A 1 93 ? 5.756 -1.817 -15.499 1.00 77.38 93 ARG A O 1
ATOM 712 N N . THR A 1 94 ? 4.276 -2.756 -14.091 1.00 84.62 94 THR A N 1
ATOM 713 C CA . THR A 1 94 ? 3.201 -1.784 -14.302 1.00 84.62 94 THR A CA 1
ATOM 714 C C . THR A 1 94 ? 2.838 -1.122 -12.982 1.00 84.62 94 THR A C 1
ATOM 716 O O . THR A 1 94 ? 3.155 -1.646 -11.920 1.00 84.62 94 THR A O 1
ATOM 719 N N . LEU A 1 95 ? 2.193 0.038 -13.032 1.00 88.44 95 LEU A N 1
ATOM 720 C CA . LEU A 1 95 ? 1.618 0.669 -11.846 1.00 88.44 95 LEU A CA 1
ATOM 721 C C . LEU A 1 95 ? 0.422 -0.171 -11.357 1.00 88.44 95 LEU A C 1
ATOM 723 O O . LEU A 1 95 ? -0.309 -0.667 -12.218 1.00 88.44 95 LEU A O 1
ATOM 727 N N . PRO A 1 96 ? 0.202 -0.346 -10.040 1.00 90.88 96 PRO A N 1
ATOM 728 C CA . PRO A 1 96 ? -1.034 -0.957 -9.577 1.00 90.88 96 PRO A CA 1
ATOM 729 C C . PRO A 1 96 ? -2.207 -0.028 -9.888 1.00 90.88 96 PRO A C 1
ATOM 731 O O . PRO A 1 96 ? -2.074 1.194 -9.816 1.00 90.88 96 PRO A O 1
ATOM 734 N N . ASP A 1 97 ? -3.374 -0.596 -10.183 1.00 90.75 97 ASP A N 1
ATOM 735 C CA . ASP A 1 97 ? -4.569 0.210 -10.466 1.00 90.75 97 ASP A CA 1
ATOM 736 C C . ASP A 1 97 ? -5.067 0.943 -9.210 1.00 90.75 97 ASP A C 1
ATOM 738 O O . ASP A 1 97 ? -5.660 2.021 -9.281 1.00 90.75 97 ASP A O 1
ATOM 742 N N 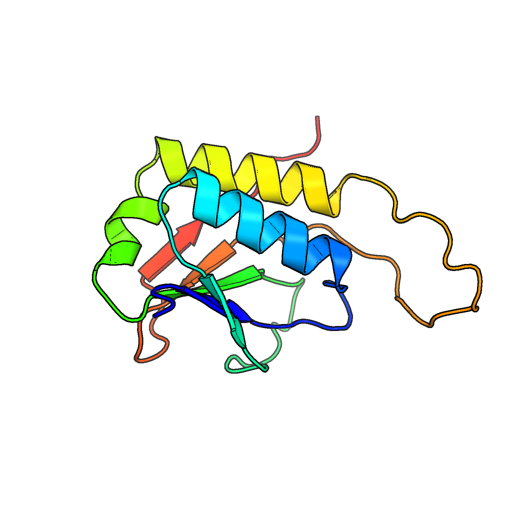. ARG A 1 98 ? -4.857 0.321 -8.046 1.00 92.94 98 ARG A N 1
ATOM 743 C CA . ARG A 1 98 ? -5.289 0.781 -6.723 1.00 92.94 98 ARG A CA 1
ATOM 744 C C . ARG A 1 98 ? -4.555 0.022 -5.618 1.00 92.94 98 ARG A C 1
ATOM 746 O O . ARG A 1 98 ? -3.834 -0.943 -5.886 1.00 92.94 98 ARG A O 1
ATOM 753 N N . ILE A 1 99 ? -4.798 0.441 -4.382 1.00 94.69 99 ILE A N 1
ATOM 754 C CA . ILE A 1 99 ? -4.323 -0.221 -3.167 1.00 94.69 99 ILE A CA 1
ATOM 755 C C . ILE A 1 99 ? -5.545 -0.717 -2.398 1.00 94.69 99 ILE A C 1
ATOM 757 O O . ILE A 1 99 ? -6.357 0.092 -1.951 1.00 94.69 99 ILE A O 1
ATOM 761 N N . ASP A 1 100 ? -5.682 -2.027 -2.237 1.00 95.06 100 ASP A N 1
ATOM 762 C CA . ASP A 1 100 ? -6.724 -2.614 -1.395 1.00 95.06 100 ASP A CA 1
ATOM 763 C C . ASP A 1 100 ? -6.183 -2.734 0.040 1.00 95.06 100 ASP A C 1
ATOM 765 O O . ASP A 1 100 ? -5.180 -3.406 0.279 1.00 95.06 100 ASP A O 1
ATOM 769 N N . VAL A 1 101 ? -6.864 -2.106 0.998 1.00 94.50 101 VAL A N 1
ATOM 770 C CA . VAL A 1 101 ? -6.623 -2.267 2.438 1.00 94.50 101 VAL A CA 1
ATOM 771 C C . VAL A 1 101 ? -7.654 -3.247 2.979 1.00 94.50 101 VAL A C 1
ATOM 773 O O . VAL A 1 101 ? -8.861 -3.014 2.873 1.00 94.50 101 VAL A O 1
ATOM 776 N N . ARG A 1 102 ? -7.178 -4.351 3.543 1.00 93.69 102 ARG A N 1
ATOM 777 C CA . ARG A 1 102 ? -7.986 -5.451 4.066 1.00 93.69 102 ARG A CA 1
ATOM 778 C C . ARG A 1 102 ? -7.744 -5.645 5.549 1.00 93.69 102 ARG A C 1
ATOM 780 O O . ARG A 1 102 ? -6.678 -5.298 6.051 1.00 93.69 102 ARG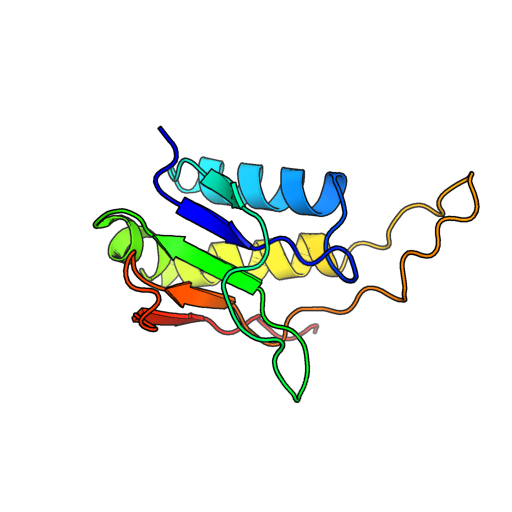 A O 1
ATOM 787 N N . ASP A 1 103 ? -8.725 -6.197 6.243 1.00 91.06 103 ASP A N 1
ATOM 788 C CA . ASP A 1 103 ? -8.553 -6.603 7.633 1.00 91.06 103 ASP A CA 1
ATOM 789 C C . ASP A 1 103 ? -7.878 -7.981 7.748 1.00 91.06 103 ASP A C 1
ATOM 791 O O . ASP A 1 103 ? -7.518 -8.633 6.762 1.00 91.06 103 ASP A O 1
ATOM 795 N N . ARG A 1 104 ? -7.726 -8.442 8.991 1.00 86.25 104 ARG A N 1
ATOM 796 C CA . ARG A 1 104 ? -7.196 -9.767 9.334 1.00 86.25 104 ARG A CA 1
ATOM 797 C C . ARG A 1 104 ? -7.993 -10.940 8.746 1.00 86.25 104 ARG A C 1
ATOM 799 O O . ARG A 1 104 ? -7.413 -12.008 8.537 1.00 86.25 104 ARG A O 1
ATOM 806 N N . ASP A 1 105 ? -9.285 -10.748 8.498 1.00 87.31 105 ASP A N 1
ATOM 807 C CA . ASP A 1 105 ? -10.209 -11.748 7.956 1.00 87.31 105 ASP A CA 1
ATOM 808 C C . ASP A 1 105 ? -10.291 -11.663 6.418 1.00 87.31 105 ASP A C 1
ATOM 810 O O . ASP A 1 105 ? -10.923 -12.500 5.770 1.00 87.31 105 ASP A O 1
ATOM 814 N N . ARG A 1 106 ? -9.491 -10.759 5.827 1.00 87.06 106 ARG A N 1
ATOM 815 C CA . ARG A 1 106 ? -9.325 -10.471 4.394 1.00 87.06 106 ARG A CA 1
ATOM 816 C C . ARG A 1 106 ? -10.491 -9.702 3.786 1.00 87.06 106 ARG A C 1
ATOM 818 O O . ARG A 1 106 ? -10.546 -9.574 2.554 1.00 87.06 106 ARG A O 1
ATOM 825 N N . ASP A 1 107 ? -11.374 -9.153 4.607 1.00 90.81 107 ASP A N 1
ATOM 826 C CA . ASP A 1 107 ? -12.453 -8.296 4.146 1.00 90.81 107 ASP A CA 1
ATOM 827 C C . ASP A 1 107 ? -11.896 -6.937 3.721 1.00 90.81 107 ASP A C 1
ATOM 829 O O . ASP A 1 107 ? -10.960 -6.400 4.312 1.00 90.81 107 ASP A O 1
ATOM 833 N N . LEU A 1 108 ? -12.432 -6.397 2.625 1.00 92.50 108 LEU A N 1
ATOM 834 C CA . LEU A 1 108 ? -11.999 -5.108 2.091 1.00 92.50 108 LEU A CA 1
ATOM 835 C C . LEU A 1 108 ? -12.508 -3.984 2.998 1.00 92.50 108 LEU A C 1
ATOM 837 O O . LEU A 1 108 ? -13.711 -3.743 3.067 1.00 92.50 108 LEU A O 1
ATOM 841 N N . ILE A 1 109 ? -11.583 -3.262 3.626 1.00 93.06 109 ILE A N 1
ATOM 842 C CA . ILE A 1 109 ? -11.875 -2.072 4.430 1.00 93.06 109 ILE A CA 1
ATOM 843 C C . ILE A 1 109 ? -11.977 -0.852 3.517 1.00 93.06 109 ILE A C 1
ATOM 845 O O . ILE A 1 109 ? -12.929 -0.077 3.593 1.00 93.06 109 ILE A O 1
ATOM 849 N N . ALA A 1 110 ? -10.978 -0.672 2.652 1.00 93.50 110 ALA A N 1
ATOM 850 C CA . ALA A 1 110 ? -10.878 0.481 1.774 1.00 93.50 110 ALA A CA 1
ATOM 851 C C . ALA A 1 110 ? -10.124 0.146 0.488 1.00 93.50 110 ALA A C 1
ATOM 853 O O . ALA A 1 110 ? -9.251 -0.716 0.458 1.00 93.50 110 ALA A O 1
ATOM 854 N N . SER A 1 111 ? -10.441 0.885 -0.569 1.00 94.31 111 SER A N 1
ATOM 855 C CA . SER A 1 111 ? -9.738 0.840 -1.848 1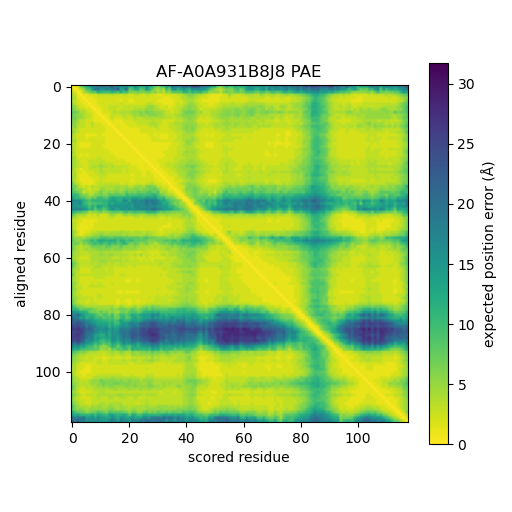.00 94.31 111 SER A CA 1
ATOM 856 C C . SER A 1 111 ? -9.212 2.240 -2.144 1.00 94.31 111 SER A C 1
ATOM 858 O O . SER A 1 111 ? -9.996 3.147 -2.434 1.00 94.31 111 SER A O 1
ATOM 860 N N . LEU A 1 112 ? -7.896 2.418 -2.067 1.00 93.25 112 LEU A N 1
ATOM 861 C CA . LEU A 1 112 ? -7.238 3.708 -2.240 1.00 93.25 112 LEU A CA 1
ATOM 862 C C . LEU A 1 112 ? -6.813 3.889 -3.705 1.00 93.25 112 LEU A C 1
ATOM 864 O O . LEU A 1 112 ? -6.173 2.996 -4.270 1.00 93.25 112 LEU A O 1
ATOM 868 N N . PRO A 1 113 ? -7.140 5.026 -4.339 1.00 90.88 113 PRO A N 1
ATOM 869 C CA . PRO A 1 113 ? -6.730 5.286 -5.710 1.00 90.88 113 PRO A CA 1
ATOM 870 C C . PRO A 1 113 ? -5.226 5.570 -5.790 1.00 90.88 113 PRO A C 1
ATOM 8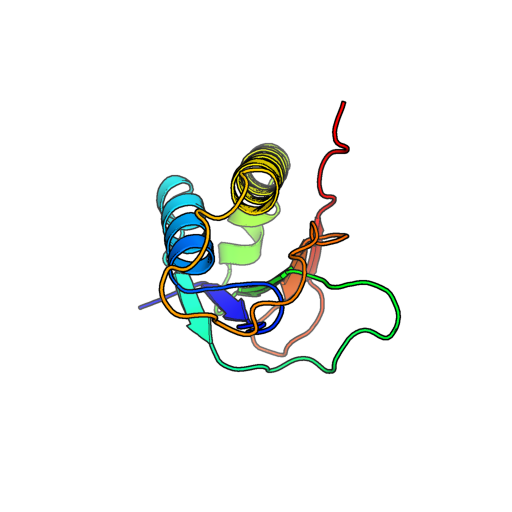72 O O . PRO A 1 113 ? -4.663 6.247 -4.927 1.00 90.88 113 PRO A O 1
ATOM 875 N N . ILE A 1 114 ? -4.588 5.128 -6.875 1.00 88.38 114 ILE A N 1
ATOM 876 C CA . ILE A 1 114 ? -3.266 5.632 -7.248 1.00 88.38 114 ILE A CA 1
ATOM 877 C C . ILE A 1 114 ? -3.446 6.896 -8.102 1.00 88.38 114 ILE A C 1
ATOM 879 O O . ILE A 1 114 ? -4.162 6.851 -9.106 1.00 88.38 114 ILE A O 1
ATOM 883 N N . PRO A 1 115 ? -2.818 8.032 -7.747 1.00 82.75 115 PRO A N 1
ATOM 884 C CA . PRO A 1 115 ? -2.898 9.245 -8.554 1.00 82.75 115 PRO A CA 1
ATOM 885 C C . PRO A 1 115 ? -2.370 9.011 -9.983 1.00 82.75 115 PRO A C 1
ATOM 887 O O . PRO A 1 115 ? -1.336 8.352 -10.137 1.00 82.75 115 PRO A O 1
ATOM 890 N N . PRO A 1 116 ? -3.011 9.577 -11.025 1.00 73.38 116 PRO A N 1
ATOM 891 C CA . PRO A 1 116 ? -2.567 9.402 -12.407 1.00 73.38 116 PRO A CA 1
ATOM 892 C C . PRO A 1 116 ? -1.161 9.984 -12.641 1.00 73.38 116 PRO A C 1
ATOM 894 O O . PRO A 1 116 ? -0.729 10.917 -11.954 1.00 73.38 116 PRO A O 1
ATOM 897 N N . GLN A 1 117 ? -0.438 9.438 -13.626 1.00 63.00 117 GLN A N 1
ATOM 898 C CA . GLN A 1 117 ? 0.768 10.086 -14.150 1.00 63.00 117 GLN A CA 1
ATOM 899 C C . GLN A 1 117 ? 0.342 11.313 -14.968 1.00 63.00 117 GLN A C 1
ATOM 901 O O . GLN A 1 117 ? -0.510 11.191 -15.846 1.00 63.00 117 GLN A O 1
ATOM 906 N N . ALA A 1 118 ? 0.878 12.482 -14.607 1.00 55.81 118 ALA A N 1
ATOM 907 C CA . ALA A 1 118 ? 0.678 13.735 -15.335 1.00 55.81 118 ALA A CA 1
ATOM 908 C C . ALA A 1 118 ? 1.464 13.743 -16.650 1.00 55.81 118 ALA A C 1
ATOM 910 O O . ALA A 1 118 ? 2.561 13.135 -16.661 1.00 55.81 118 ALA A O 1
#

Secondary structure (DSSP, 8-state):
--SEEEEP-TTT--HHHHHHHHHHHHHTT--EEEE---SPPPSSS--EEEEESSTHHHHHHSHHHHHHHHHHHHHHHHSPPPPPTT----------SEEEEE-TT--EEEEEEPPPP-

Foldseek 3Di:
DFQKEKEDDQLAADPQLVVLLQVLCVVLVGHYDYDYDDDDADPDFAETEMEGADPCLCSCPPPVNLQSSLVSLCVSQVDDDDPDPPPDPNDNHDRGQWYFYAYPVRHTPDTRGRDDDD

Mean predicted aligned error: 6.08 Å

pLDDT: mean 84.33, std 12.48, range [47.34, 95.19]

Sequence (118 aa):
MAHILIEENFQQIDGQDMEGLLEALNRLGLDAEPTGPRTSLHRHGWVLVLHCLDDQARTITEPANAAAFGLTVRQIFGTPRPADPVGGTAGRRTLPDRIDVRDRDRDLIASLPIPPQA

Organism: NCBI:txid2789292

Solvent-accessible surface area (backbone atoms only — not comparable to full-atom values): 6975 Å² total; per-residue (Å²): 127,63,42,30,32,37,48,56,42,78,64,63,42,53,72,69,52,46,51,51,52,39,53,55,36,43,76,72,75,36,49,53,40,81,35,73,71,83,72,79,84,63,95,74,70,51,67,46,42,36,34,19,69,54,79,58,52,57,63,52,61,35,69,69,45,34,52,53,47,23,51,48,52,46,52,57,54,66,48,79,74,77,80,65,92,74,78,62,87,67,52,88,63,61,69,51,69,28,36,39,36,20,37,74,89,65,49,79,74,45,76,45,67,43,71,78,88,129

Radius of gyration: 13.75 Å; Cα contacts (8 Å, |Δi|>4): 177; chains: 1; bounding box: 35×28×33 Å